Protein AF-A0A950ZA84-F1 (afdb_monomer_lite)

Structure (mmCIF, N/CA/C/O backbone):
data_AF-A0A950ZA84-F1
#
_entry.id   AF-A0A950ZA84-F1
#
loop_
_atom_site.group_PDB
_atom_site.id
_atom_site.type_symbol
_atom_site.label_atom_id
_atom_site.label_alt_id
_atom_site.label_comp_id
_atom_site.label_asym_id
_atom_site.label_entity_id
_atom_site.label_seq_id
_atom_site.pdbx_PDB_ins_code
_atom_site.Cartn_x
_atom_site.Cartn_y
_atom_site.Cartn_z
_atom_site.occupancy
_atom_site.B_iso_or_equiv
_atom_site.auth_seq_id
_atom_site.auth_comp_id
_atom_site.auth_asym_id
_atom_site.auth_atom_id
_atom_site.pdbx_PDB_model_num
ATOM 1 N N . MET A 1 1 ? 62.011 -54.245 -31.568 1.00 49.50 1 MET A N 1
ATOM 2 C CA . MET A 1 1 ? 61.972 -52.798 -31.256 1.00 49.50 1 MET A CA 1
ATOM 3 C C . MET A 1 1 ? 61.250 -52.032 -32.370 1.00 49.50 1 MET A C 1
ATOM 5 O O . MET A 1 1 ? 61.904 -51.370 -33.156 1.00 49.50 1 MET A O 1
ATOM 9 N N . ILE A 1 2 ? 59.920 -52.154 -32.490 1.00 49.53 2 ILE A N 1
ATOM 10 C CA . ILE A 1 2 ? 59.099 -51.341 -33.430 1.00 49.53 2 ILE A CA 1
ATOM 11 C C . ILE A 1 2 ? 57.797 -50.844 -32.754 1.00 49.53 2 ILE A C 1
ATOM 13 O O . ILE A 1 2 ? 57.098 -49.984 -33.270 1.00 49.53 2 ILE A O 1
ATOM 17 N N . LEU A 1 3 ? 57.484 -51.318 -31.542 1.00 46.28 3 LEU A N 1
ATOM 18 C CA . LEU A 1 3 ? 56.216 -51.030 -30.858 1.00 46.28 3 LEU A CA 1
ATOM 19 C C . LEU A 1 3 ? 56.178 -49.688 -30.108 1.00 46.28 3 LEU A C 1
ATOM 21 O O . LEU A 1 3 ? 55.111 -49.267 -29.680 1.00 46.28 3 LEU A O 1
ATOM 25 N N . THR A 1 4 ? 57.306 -48.991 -29.957 1.00 49.62 4 THR A N 1
ATOM 26 C CA . THR A 1 4 ? 57.378 -47.741 -29.180 1.00 49.62 4 THR A CA 1
ATOM 27 C C . THR A 1 4 ? 57.079 -46.479 -29.992 1.00 49.62 4 THR A C 1
ATOM 29 O O . THR A 1 4 ? 56.722 -45.463 -29.406 1.00 49.62 4 THR A O 1
ATOM 32 N N . ALA A 1 5 ? 57.162 -46.523 -31.326 1.00 50.44 5 ALA A N 1
ATOM 33 C CA . ALA A 1 5 ? 56.930 -45.345 -32.169 1.00 50.44 5 ALA A CA 1
ATOM 34 C C . ALA A 1 5 ? 55.436 -45.026 -32.378 1.00 50.44 5 ALA A C 1
ATOM 36 O O . ALA A 1 5 ? 55.078 -43.866 -32.556 1.00 50.44 5 ALA A O 1
ATOM 37 N N . ALA A 1 6 ? 54.558 -46.033 -32.309 1.00 51.53 6 ALA A N 1
ATOM 38 C CA . ALA A 1 6 ? 53.118 -45.853 -32.520 1.00 51.53 6 ALA A CA 1
ATOM 39 C C . ALA A 1 6 ? 52.395 -45.209 -31.320 1.00 51.53 6 ALA A C 1
ATOM 41 O O . ALA A 1 6 ? 51.322 -44.638 -31.481 1.00 51.53 6 ALA A O 1
ATOM 42 N N . ALA A 1 7 ? 52.978 -45.282 -30.119 1.00 52.31 7 ALA A N 1
ATOM 43 C CA . ALA A 1 7 ? 52.378 -44.704 -28.917 1.00 52.31 7 ALA A CA 1
ATOM 44 C C . ALA A 1 7 ? 52.627 -43.188 -28.795 1.00 52.31 7 ALA A C 1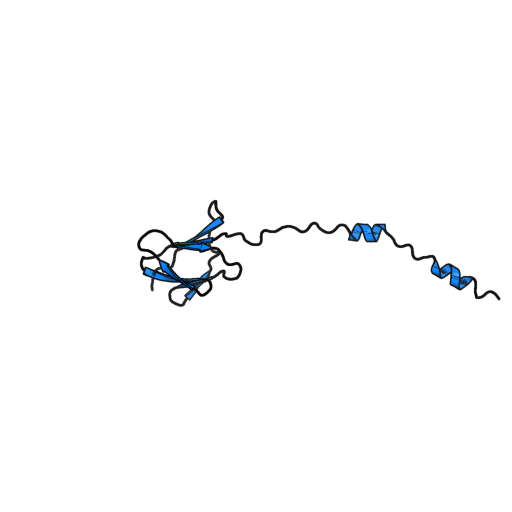
ATOM 46 O O . ALA A 1 7 ? 51.801 -42.482 -28.224 1.00 52.31 7 ALA A O 1
ATOM 47 N N . LEU A 1 8 ? 53.730 -42.670 -29.355 1.00 49.00 8 LEU A N 1
ATOM 48 C CA . LEU A 1 8 ? 54.042 -41.236 -29.298 1.00 49.00 8 LEU A CA 1
ATOM 49 C C . LEU A 1 8 ? 53.234 -40.393 -30.294 1.00 49.00 8 LEU A C 1
ATOM 51 O O . LEU A 1 8 ? 52.981 -39.222 -30.025 1.00 49.00 8 LEU A O 1
ATOM 55 N N . THR A 1 9 ? 52.786 -40.961 -31.414 1.00 50.94 9 THR A N 1
ATOM 56 C CA . THR A 1 9 ? 51.982 -40.227 -32.406 1.00 50.94 9 THR A CA 1
ATOM 57 C C . THR A 1 9 ? 50.522 -40.047 -31.992 1.00 50.94 9 THR A C 1
ATOM 59 O O . THR A 1 9 ? 49.867 -39.128 -32.479 1.00 50.94 9 THR A O 1
ATOM 62 N N . LEU A 1 10 ? 50.015 -40.857 -31.055 1.00 49.44 10 LEU A N 1
ATOM 63 C CA . LEU A 1 10 ? 48.654 -40.711 -30.525 1.00 49.44 10 LEU A CA 1
ATOM 64 C C . LEU A 1 10 ? 48.528 -39.562 -29.505 1.00 49.44 10 LEU A C 1
ATOM 66 O O . LEU A 1 10 ? 47.423 -39.108 -29.227 1.00 49.44 10 LEU A O 1
ATOM 70 N N . ALA A 1 11 ? 49.643 -39.072 -28.955 1.00 49.28 11 ALA A N 1
ATOM 71 C CA . ALA A 1 11 ? 49.641 -38.057 -27.900 1.00 49.28 11 ALA A CA 1
ATOM 72 C C . ALA A 1 11 ? 49.513 -36.605 -28.407 1.00 49.28 11 ALA A C 1
ATOM 74 O O . ALA A 1 11 ? 49.333 -35.700 -27.597 1.00 49.28 11 ALA A O 1
ATOM 75 N N . ILE A 1 12 ? 49.603 -36.359 -29.721 1.00 52.06 12 ILE A N 1
ATOM 76 C CA . ILE A 1 12 ? 49.719 -34.995 -30.283 1.00 52.06 12 ILE A CA 1
ATOM 77 C C . ILE A 1 12 ? 48.399 -34.493 -30.913 1.00 52.06 12 ILE A C 1
ATOM 79 O O . ILE A 1 12 ? 48.290 -33.333 -31.281 1.00 52.06 12 ILE A O 1
ATOM 83 N N . GLN A 1 13 ? 47.348 -35.316 -30.977 1.00 52.06 13 GLN A N 1
ATOM 84 C CA . GLN A 1 13 ? 46.088 -34.976 -31.667 1.00 52.06 13 GLN A CA 1
ATOM 85 C C . GLN A 1 13 ? 45.039 -34.275 -30.780 1.00 52.06 13 GLN A C 1
ATOM 87 O O . GLN A 1 13 ? 43.854 -34.267 -31.105 1.00 52.06 13 GLN A O 1
ATOM 92 N N . PHE A 1 14 ? 45.435 -33.675 -29.655 1.00 55.53 14 PHE A N 1
ATOM 93 C CA . PHE A 1 14 ? 44.544 -32.762 -28.938 1.00 55.53 14 PHE A CA 1
ATOM 94 C C . PHE A 1 14 ? 44.602 -31.384 -29.605 1.00 55.53 14 PHE A C 1
ATOM 96 O O . PHE A 1 14 ? 45.204 -30.448 -29.079 1.00 55.53 14 PHE A O 1
ATOM 103 N N . GLU A 1 15 ? 43.970 -31.256 -30.773 1.00 56.66 15 GLU A N 1
ATOM 104 C CA . GLU A 1 15 ? 43.552 -29.949 -31.279 1.00 56.66 15 GLU A CA 1
ATOM 105 C C . GLU A 1 15 ? 42.481 -29.414 -30.324 1.00 56.66 15 GLU A C 1
ATOM 107 O O . GLU A 1 15 ? 41.287 -29.696 -30.430 1.00 56.66 15 GLU A O 1
ATOM 112 N N . LEU A 1 16 ? 42.931 -28.676 -29.311 1.00 58.19 16 LEU A N 1
ATOM 113 C CA . LEU A 1 16 ? 42.070 -27.792 -28.545 1.00 58.19 16 LEU A CA 1
ATOM 114 C C . LEU A 1 16 ? 41.529 -26.755 -29.528 1.00 58.19 16 LEU A C 1
ATOM 116 O O . LEU A 1 16 ? 42.213 -25.785 -29.853 1.00 58.19 16 LEU A O 1
ATOM 120 N N . ASP A 1 17 ? 40.307 -26.978 -30.011 1.00 60.75 17 ASP A N 1
ATOM 121 C CA . ASP A 1 17 ? 39.572 -25.990 -30.790 1.00 60.75 17 ASP A CA 1
ATOM 122 C C . ASP A 1 17 ? 39.248 -24.796 -29.878 1.00 60.75 17 ASP A C 1
ATOM 124 O O . ASP A 1 17 ? 38.200 -24.702 -29.230 1.00 60.75 17 ASP A O 1
ATOM 128 N N . LEU A 1 18 ? 40.209 -23.877 -29.802 1.00 59.34 18 LEU A N 1
ATOM 129 C CA . LEU A 1 18 ? 40.100 -22.612 -29.088 1.00 59.34 18 LEU A CA 1
ATOM 130 C C . LEU A 1 18 ? 38.918 -21.792 -29.622 1.00 59.34 18 LEU A C 1
ATOM 132 O O . LEU A 1 18 ? 38.331 -21.019 -28.871 1.00 59.34 18 LEU A O 1
ATOM 136 N N . THR A 1 19 ? 38.501 -22.011 -30.872 1.00 60.62 19 THR A N 1
ATOM 137 C CA . THR A 1 19 ? 37.325 -21.376 -31.479 1.00 60.62 19 THR A CA 1
ATOM 138 C C . THR A 1 19 ? 36.032 -21.861 -30.829 1.00 60.62 19 THR A C 1
ATOM 140 O O . THR A 1 19 ? 35.145 -21.054 -30.548 1.00 60.62 19 THR A O 1
ATOM 143 N N . ALA A 1 20 ? 35.925 -23.158 -30.527 1.00 62.62 20 ALA A N 1
ATOM 144 C CA . ALA A 1 20 ? 34.791 -23.722 -29.793 1.00 62.62 20 ALA A CA 1
ATOM 145 C C . ALA A 1 20 ? 34.749 -23.238 -28.331 1.00 62.62 20 ALA A C 1
ATOM 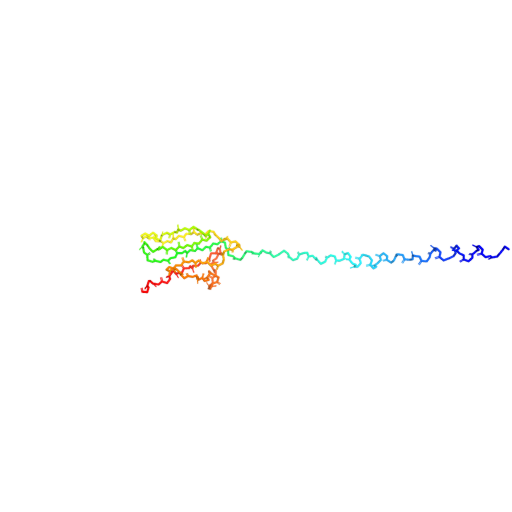147 O O . ALA A 1 20 ? 33.664 -22.999 -27.792 1.00 62.62 20 ALA A O 1
ATOM 148 N N . LEU A 1 21 ? 35.913 -23.039 -27.700 1.00 61.03 21 LEU A N 1
ATOM 149 C CA . LEU A 1 21 ? 35.999 -22.451 -26.357 1.00 61.03 21 LEU A CA 1
ATOM 150 C C . LEU A 1 21 ? 35.612 -20.964 -26.348 1.00 61.03 21 LEU A C 1
ATOM 152 O O . LEU A 1 21 ? 34.865 -20.536 -25.471 1.00 61.03 21 LEU A O 1
ATOM 156 N N . VAL A 1 22 ? 36.059 -20.193 -27.342 1.00 63.09 22 VAL A N 1
ATOM 157 C CA . VAL A 1 22 ? 35.726 -18.767 -27.483 1.00 63.09 22 VAL A CA 1
ATOM 158 C C . VAL A 1 22 ? 34.249 -18.572 -27.839 1.00 63.09 22 VAL A C 1
ATOM 160 O O . VAL A 1 22 ? 33.616 -17.690 -27.269 1.00 63.09 22 VAL A O 1
ATOM 163 N N . ARG A 1 23 ? 33.648 -19.434 -28.675 1.00 60.38 23 ARG A N 1
ATOM 164 C CA . ARG A 1 23 ? 32.194 -19.401 -28.948 1.00 60.38 23 ARG A CA 1
ATOM 165 C C . ARG A 1 23 ? 31.340 -19.745 -27.727 1.00 60.38 23 ARG A C 1
ATOM 167 O O . ARG A 1 23 ? 30.270 -19.174 -27.570 1.00 60.38 23 ARG A O 1
ATOM 174 N N . ARG A 1 24 ? 31.801 -20.622 -26.822 1.00 57.25 24 ARG A N 1
ATOM 175 C CA . ARG A 1 24 ? 31.147 -20.798 -25.504 1.00 57.25 24 ARG A CA 1
ATOM 176 C C . ARG A 1 24 ? 31.306 -19.578 -24.593 1.00 57.25 24 ARG A C 1
ATOM 178 O O . ARG A 1 24 ? 30.537 -19.434 -23.649 1.00 57.25 24 ARG A O 1
ATOM 185 N N . GLY A 1 25 ? 32.310 -18.747 -24.862 1.00 54.38 25 GLY A N 1
ATOM 186 C CA . GLY A 1 25 ? 32.601 -17.497 -24.171 1.00 54.38 25 GLY A CA 1
ATOM 187 C C . GLY A 1 25 ? 31.816 -16.290 -24.684 1.00 54.38 25 GLY A C 1
ATOM 188 O O . GLY A 1 25 ? 31.957 -15.219 -24.094 1.00 54.38 25 GLY A O 1
ATOM 189 N N . GLU A 1 26 ? 30.949 -16.437 -25.699 1.00 58.75 26 GLU A N 1
ATOM 190 C CA . GLU A 1 26 ? 29.814 -15.524 -25.893 1.00 58.75 26 GLU A CA 1
ATOM 191 C C . GLU A 1 26 ? 28.842 -15.728 -24.723 1.00 58.75 26 GLU A C 1
ATOM 193 O O . GLU A 1 26 ? 27.762 -16.309 -24.834 1.00 58.75 26 GLU A O 1
ATOM 198 N N . LEU A 1 27 ? 29.291 -15.291 -23.547 1.00 60.88 27 LEU A N 1
ATOM 199 C CA . LEU A 1 27 ? 28.496 -15.131 -22.353 1.00 60.88 27 LEU A CA 1
ATOM 200 C C . LEU A 1 27 ? 27.315 -14.270 -22.773 1.00 60.88 27 LEU A C 1
ATOM 202 O O . LEU A 1 27 ? 27.479 -13.080 -23.049 1.00 60.88 27 LEU A O 1
ATOM 206 N N . GLN A 1 28 ? 26.142 -14.898 -22.867 1.00 64.44 28 GLN A N 1
ATOM 207 C CA . GLN A 1 28 ? 24.877 -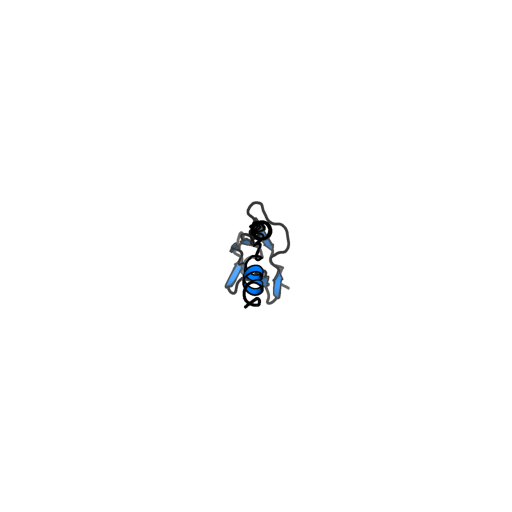14.192 -22.977 1.00 64.44 28 GLN A CA 1
ATOM 208 C C . GLN A 1 28 ? 24.927 -13.056 -21.965 1.00 64.44 28 GLN A C 1
ATOM 210 O O . GLN A 1 28 ? 25.057 -13.309 -20.764 1.00 64.44 28 GLN A O 1
ATOM 215 N N . GLN A 1 29 ? 24.936 -11.817 -22.460 1.00 64.44 29 GLN A N 1
ATOM 216 C CA . GLN A 1 29 ? 25.028 -10.666 -21.579 1.00 64.44 29 GLN A CA 1
ATOM 217 C C . GLN A 1 29 ? 23.891 -10.788 -20.563 1.00 64.44 29 GLN A C 1
ATOM 219 O O . GLN A 1 29 ? 22.745 -11.014 -20.970 1.00 64.44 29 GLN A O 1
ATOM 224 N N . PRO A 1 30 ? 24.181 -10.710 -19.253 1.00 66.19 30 PRO A N 1
ATOM 225 C CA . PRO A 1 30 ? 23.140 -10.837 -18.255 1.00 66.19 30 PRO A CA 1
ATOM 226 C C . PRO A 1 30 ? 22.112 -9.741 -18.514 1.00 66.19 30 PRO A C 1
ATOM 228 O O . PRO A 1 30 ? 22.425 -8.552 -18.470 1.00 66.19 30 PRO A O 1
ATOM 231 N N . VAL A 1 31 ? 20.878 -10.145 -18.816 1.00 72.75 31 VAL A N 1
ATOM 232 C CA . VAL A 1 31 ? 19.772 -9.199 -18.936 1.00 72.75 31 VAL A CA 1
ATOM 233 C C . VAL A 1 31 ? 19.506 -8.674 -17.534 1.00 72.75 31 VAL A C 1
ATOM 235 O O . VAL A 1 31 ? 18.897 -9.357 -16.709 1.00 72.75 31 VAL A O 1
ATOM 238 N N . VAL A 1 32 ? 19.993 -7.468 -17.251 1.00 63.53 32 VAL A N 1
ATOM 239 C CA . VAL A 1 32 ? 19.709 -6.772 -15.998 1.00 63.53 32 VAL A CA 1
ATOM 240 C C . VAL A 1 32 ? 18.216 -6.462 -15.985 1.00 63.53 32 VAL A C 1
ATOM 242 O O . VAL A 1 32 ? 17.747 -5.546 -16.656 1.00 63.53 32 VAL A O 1
ATOM 245 N N . ARG A 1 33 ? 17.445 -7.263 -15.248 1.00 64.81 33 ARG A N 1
ATOM 246 C CA . ARG A 1 33 ? 16.045 -6.960 -14.949 1.00 64.81 33 ARG A CA 1
ATOM 247 C C . ARG A 1 33 ? 15.983 -6.341 -13.561 1.00 64.81 33 ARG A C 1
ATOM 249 O O . ARG A 1 33 ? 16.364 -6.985 -12.584 1.00 64.81 33 ARG A O 1
ATOM 256 N N . CYS A 1 34 ? 15.466 -5.117 -13.459 1.00 62.62 34 CYS A N 1
ATOM 257 C CA . CYS A 1 34 ? 14.985 -4.612 -12.177 1.00 62.62 34 CYS A CA 1
ATOM 258 C C . CYS A 1 34 ? 13.821 -5.507 -11.743 1.00 62.62 34 CYS A C 1
ATOM 260 O O . CYS A 1 34 ? 12.727 -5.428 -12.290 1.00 62.62 34 CYS A O 1
ATOM 262 N N . GLY A 1 35 ? 14.072 -6.404 -10.788 1.00 65.56 35 GLY A N 1
ATOM 263 C CA . GLY A 1 35 ? 13.070 -7.332 -10.250 1.00 65.56 35 GLY A CA 1
ATOM 264 C C . GLY A 1 35 ? 12.058 -6.680 -9.304 1.00 65.56 35 GLY A C 1
ATOM 265 O O . GLY A 1 35 ? 11.437 -7.388 -8.522 1.00 65.56 35 GLY A O 1
ATOM 266 N N . ILE A 1 36 ? 11.960 -5.349 -9.322 1.00 66.06 36 ILE A N 1
ATOM 267 C CA . ILE A 1 36 ? 11.028 -4.550 -8.530 1.00 66.06 36 ILE A CA 1
ATOM 268 C C . ILE A 1 36 ? 10.408 -3.545 -9.495 1.00 66.06 36 ILE A C 1
ATOM 270 O O . ILE A 1 36 ? 11.090 -2.637 -9.968 1.00 66.06 36 ILE A O 1
ATOM 274 N N . SER A 1 37 ? 9.139 -3.750 -9.827 1.00 79.94 37 SER A N 1
ATOM 275 C CA . SER A 1 37 ? 8.354 -2.820 -10.643 1.00 79.94 37 SER A CA 1
ATOM 276 C C . SER A 1 37 ? 7.601 -1.797 -9.800 1.00 79.94 37 SER A C 1
ATOM 278 O O . SER A 1 37 ? 7.173 -0.782 -10.328 1.00 79.94 37 SER A O 1
ATOM 280 N N . THR A 1 38 ? 7.422 -2.066 -8.507 1.00 88.88 38 THR A N 1
ATOM 281 C CA . THR A 1 38 ? 6.634 -1.238 -7.592 1.00 88.88 38 THR A CA 1
ATOM 282 C C . THR A 1 38 ? 7.527 -0.758 -6.463 1.00 88.88 38 THR A C 1
ATOM 284 O O . THR A 1 38 ? 8.137 -1.570 -5.775 1.00 88.88 38 THR A O 1
ATOM 287 N N . VAL A 1 39 ? 7.630 0.558 -6.304 1.00 91.75 39 VAL A N 1
ATOM 288 C CA . VAL A 1 39 ? 8.431 1.204 -5.255 1.00 91.75 39 VAL A CA 1
ATOM 289 C C . VAL A 1 39 ? 7.685 1.176 -3.923 1.00 91.75 39 VAL A C 1
ATOM 291 O O . VAL A 1 39 ? 8.291 0.936 -2.880 1.00 91.75 39 VAL A O 1
ATOM 294 N N . GLY A 1 40 ? 6.366 1.357 -3.959 1.00 93.69 40 GLY A N 1
ATOM 295 C CA . GLY A 1 40 ? 5.533 1.356 -2.767 1.00 93.69 40 GLY A CA 1
ATOM 296 C C . GLY A 1 40 ? 4.043 1.399 -3.066 1.00 93.69 40 GLY A C 1
ATOM 297 O O . GLY A 1 40 ? 3.601 1.349 -4.217 1.00 93.69 40 GLY A O 1
ATOM 298 N N . TYR A 1 41 ? 3.277 1.496 -1.991 1.00 95.44 41 TYR A N 1
ATOM 299 C CA . TYR A 1 41 ? 1.828 1.463 -1.985 1.00 95.44 41 TYR A CA 1
ATOM 300 C C . TYR A 1 41 ? 1.279 2.671 -1.230 1.00 95.44 41 TYR A C 1
ATOM 302 O O . TYR A 1 41 ? 1.757 2.998 -0.144 1.00 95.44 41 TYR A O 1
ATOM 310 N N . HIS A 1 42 ? 0.241 3.293 -1.783 1.00 95.88 42 HIS A N 1
ATOM 311 C CA . HIS A 1 42 ? -0.576 4.295 -1.101 1.00 95.88 42 HIS A CA 1
ATOM 312 C C . HIS A 1 42 ? -1.892 3.657 -0.669 1.00 95.88 42 HIS A C 1
ATOM 314 O O . HIS A 1 42 ? -2.813 3.500 -1.478 1.00 95.88 42 HIS A O 1
ATOM 320 N N . PHE A 1 43 ? -1.973 3.281 0.605 1.00 96.25 43 PHE A N 1
ATOM 321 C CA . PHE A 1 43 ? -3.166 2.686 1.195 1.00 96.25 43 PHE A CA 1
ATOM 322 C C . PHE A 1 43 ? -4.166 3.766 1.594 1.00 96.25 43 PHE A C 1
ATOM 324 O O . PHE A 1 43 ? -3.877 4.625 2.427 1.00 96.25 43 PHE A O 1
ATOM 331 N N . ASN A 1 44 ? -5.352 3.688 1.003 1.00 95.19 44 ASN A N 1
ATOM 332 C CA . ASN A 1 44 ? -6.483 4.569 1.255 1.00 95.19 44 ASN A CA 1
ATOM 333 C C . ASN A 1 44 ? -7.648 3.748 1.808 1.00 95.19 44 ASN A C 1
ATOM 335 O O . ASN A 1 44 ? -7.873 2.622 1.367 1.00 95.19 44 ASN A O 1
ATOM 339 N N . GLY A 1 45 ? -8.426 4.320 2.718 1.00 94.25 45 GLY A N 1
ATOM 340 C CA . GLY A 1 45 ? -9.572 3.645 3.317 1.00 94.25 45 GLY A CA 1
ATOM 341 C C . GLY A 1 45 ? -10.398 4.590 4.176 1.00 94.25 45 GLY A C 1
ATOM 342 O O . GLY A 1 45 ? -10.246 5.810 4.104 1.00 94.25 45 GLY A O 1
ATOM 343 N N . ARG A 1 46 ? -11.280 4.023 4.996 1.00 95.19 46 ARG A N 1
ATOM 344 C CA . ARG A 1 46 ? -12.038 4.792 5.988 1.00 95.19 46 ARG A CA 1
ATOM 345 C C . ARG A 1 46 ? -11.106 5.211 7.141 1.00 95.19 46 ARG A C 1
ATOM 347 O O . ARG A 1 46 ? -10.297 4.385 7.558 1.00 95.19 46 ARG A O 1
ATOM 354 N N . PRO A 1 47 ? -11.239 6.421 7.713 1.00 96.38 47 PRO A N 1
ATOM 355 C CA . PRO A 1 47 ? -10.524 6.791 8.935 1.00 96.38 47 PRO A CA 1
ATOM 356 C C . PRO A 1 47 ? -10.690 5.754 10.050 1.00 96.38 47 PRO A C 1
ATOM 358 O O . PRO A 1 47 ? -11.808 5.291 10.311 1.00 96.38 47 PRO A O 1
ATOM 361 N N . GLY A 1 48 ? -9.581 5.377 10.685 1.00 95.62 48 GLY A N 1
ATOM 362 C CA . GLY A 1 48 ? -9.542 4.348 11.727 1.00 95.62 48 GLY A CA 1
ATOM 363 C C . GLY A 1 48 ? -9.612 2.906 11.209 1.00 95.62 48 GLY A C 1
ATOM 364 O O . GLY A 1 48 ? -9.573 1.969 12.005 1.00 95.62 48 GLY A O 1
ATOM 365 N N . GLN A 1 49 ? -9.722 2.688 9.893 1.00 96.56 49 GLN A N 1
ATOM 366 C CA . GLN A 1 49 ? -9.697 1.342 9.323 1.00 96.56 49 GLN A CA 1
ATOM 367 C C . GLN A 1 49 ? -8.299 0.738 9.460 1.00 96.56 49 GLN A C 1
ATOM 369 O O . GLN A 1 49 ? -7.299 1.384 9.140 1.00 96.56 49 GLN A O 1
ATOM 374 N N . GLN A 1 50 ? -8.231 -0.515 9.909 1.00 97.19 50 GLN A N 1
ATOM 375 C CA . GLN A 1 50 ? -6.969 -1.203 10.158 1.00 97.19 50 GLN A CA 1
ATOM 376 C C . GLN A 1 50 ? -6.663 -2.241 9.082 1.00 97.19 50 GLN A C 1
ATOM 378 O O . GLN A 1 50 ? -7.547 -2.949 8.604 1.00 97.19 50 GLN A O 1
ATOM 383 N N . PHE A 1 51 ? -5.385 -2.377 8.748 1.00 97.44 51 PHE A N 1
ATOM 384 C CA . PHE A 1 51 ? -4.884 -3.440 7.881 1.00 97.44 51 PHE A CA 1
ATOM 385 C C . PHE A 1 51 ? -3.506 -3.908 8.354 1.00 97.44 51 PHE A C 1
ATOM 387 O O . PHE A 1 51 ? -2.848 -3.256 9.165 1.00 97.44 51 PHE A O 1
ATOM 394 N N . VAL A 1 52 ? -3.075 -5.069 7.870 1.00 97.75 52 VAL A N 1
ATOM 395 C CA . VAL A 1 52 ? -1.760 -5.645 8.145 1.00 97.75 52 VAL A CA 1
ATOM 396 C C . VAL A 1 52 ? -1.004 -5.810 6.839 1.00 97.75 52 VAL A C 1
ATOM 398 O O . VAL A 1 52 ? -1.529 -6.360 5.872 1.00 97.75 52 VAL A O 1
ATOM 401 N N . TYR A 1 53 ? 0.245 -5.368 6.821 1.00 97.25 53 TYR A N 1
ATOM 402 C CA . TYR A 1 53 ? 1.151 -5.520 5.691 1.00 97.25 53 TYR A CA 1
ATOM 403 C C . TYR A 1 53 ? 2.551 -5.852 6.207 1.00 97.25 53 TYR A C 1
ATOM 405 O O . TYR A 1 53 ? 3.001 -5.274 7.191 1.00 97.25 53 TYR A O 1
ATOM 413 N N . ALA A 1 54 ? 3.214 -6.831 5.583 1.00 95.31 54 ALA A N 1
ATOM 414 C CA . ALA A 1 54 ? 4.532 -7.324 6.001 1.00 95.31 54 ALA A CA 1
ATOM 415 C C . ALA A 1 54 ? 4.636 -7.691 7.504 1.00 95.31 54 ALA A C 1
ATOM 417 O O . ALA A 1 54 ? 5.694 -7.582 8.116 1.00 95.31 54 ALA A O 1
ATOM 418 N N . GLY A 1 55 ? 3.527 -8.143 8.106 1.00 95.25 55 GLY A N 1
ATOM 419 C CA . GLY A 1 55 ? 3.450 -8.519 9.524 1.00 95.25 55 GLY A CA 1
ATOM 420 C C . GLY A 1 55 ? 3.209 -7.359 10.497 1.00 95.25 55 GLY A C 1
ATOM 421 O O . GLY A 1 55 ? 2.999 -7.607 11.684 1.00 95.25 55 GLY A O 1
ATOM 422 N N . GLU A 1 56 ? 3.176 -6.117 10.016 1.00 97.38 56 GLU A N 1
ATOM 423 C CA . GLU A 1 56 ? 2.906 -4.925 10.820 1.00 97.38 56 GLU A CA 1
ATOM 424 C C . GLU A 1 56 ? 1.466 -4.443 10.636 1.00 97.38 56 GLU A C 1
ATOM 426 O O . GLU A 1 56 ? 0.888 -4.575 9.556 1.00 97.38 56 GLU A O 1
ATOM 431 N N . ARG A 1 57 ? 0.871 -3.900 11.705 1.00 97.88 57 ARG A N 1
ATOM 432 C CA . ARG A 1 57 ? -0.493 -3.358 11.696 1.00 97.88 57 ARG A CA 1
ATOM 433 C C . ARG A 1 57 ? -0.457 -1.844 11.524 1.00 97.88 57 ARG A C 1
ATOM 435 O O . ARG A 1 57 ? 0.246 -1.159 12.260 1.00 97.88 57 ARG A O 1
ATOM 442 N N . PHE A 1 58 ? -1.297 -1.351 10.625 1.00 98.00 58 PHE A N 1
ATOM 443 C CA . PHE A 1 58 ? -1.457 0.060 10.304 1.00 98.00 58 PHE A CA 1
ATOM 444 C C . PHE A 1 58 ? -2.921 0.479 10.447 1.00 98.00 58 PHE A C 1
ATOM 446 O O . PHE A 1 58 ? -3.824 -0.352 10.326 1.00 98.00 58 PHE A O 1
ATOM 453 N N . GLU A 1 59 ? -3.146 1.768 10.689 1.00 97.69 59 GLU A N 1
ATOM 454 C CA . GLU A 1 59 ? -4.470 2.379 10.812 1.00 97.69 59 GLU A CA 1
ATOM 455 C C . GLU A 1 59 ? -4.549 3.622 9.925 1.00 97.69 59 GLU A C 1
ATOM 457 O O . GLU A 1 59 ? -3.665 4.479 9.982 1.00 97.69 59 GLU A O 1
ATOM 462 N N . ILE A 1 60 ? -5.583 3.700 9.085 1.00 97.25 60 ILE A N 1
ATOM 463 C CA . ILE A 1 60 ? -5.775 4.805 8.143 1.00 97.25 60 ILE A CA 1
ATOM 464 C C . ILE A 1 60 ? -6.026 6.114 8.914 1.00 97.25 60 ILE A C 1
ATOM 466 O O . ILE A 1 60 ? -6.926 6.148 9.760 1.00 97.25 60 ILE A O 1
ATOM 470 N N . PRO A 1 61 ? -5.268 7.191 8.622 1.00 96.81 61 PRO A N 1
ATOM 471 C CA . PRO A 1 61 ? -5.430 8.483 9.286 1.00 96.81 61 PRO A CA 1
ATOM 472 C C . PRO A 1 61 ? -6.781 9.141 8.967 1.00 96.81 61 PRO A C 1
ATOM 474 O O . PRO A 1 61 ? -7.489 8.736 8.048 1.00 96.81 61 PRO A O 1
ATOM 477 N N . GLU A 1 62 ? -7.128 10.197 9.712 1.00 96.44 62 GLU A N 1
ATOM 478 C CA . GLU A 1 62 ? -8.334 10.997 9.441 1.00 96.44 62 GLU A CA 1
ATOM 479 C C . GLU A 1 62 ? -8.340 11.601 8.031 1.00 96.44 62 GLU A C 1
ATOM 481 O O . GLU A 1 62 ? -9.391 11.675 7.396 1.00 96.44 62 GLU A O 1
ATOM 486 N N . GLU A 1 63 ? -7.166 11.984 7.526 1.00 93.94 63 GLU A N 1
ATOM 487 C CA . GLU A 1 63 ? -6.988 12.561 6.197 1.00 93.94 63 GLU A CA 1
ATOM 488 C C . GLU A 1 63 ? -5.799 11.923 5.468 1.00 93.94 63 GLU A C 1
ATOM 490 O O . GLU A 1 63 ? -4.754 11.646 6.060 1.00 93.94 63 GLU A O 1
ATOM 495 N N . GLY A 1 64 ? -5.941 11.746 4.152 1.00 92.69 64 GLY A N 1
ATOM 496 C CA . GLY A 1 64 ? -4.873 11.268 3.277 1.00 92.69 64 GLY A CA 1
ATOM 497 C C . GLY A 1 64 ? -4.759 9.745 3.209 1.00 92.69 64 GLY A C 1
ATOM 498 O O . GLY A 1 64 ? -5.759 9.033 3.137 1.00 92.69 64 GLY A O 1
ATOM 499 N N . TRP A 1 65 ? -3.520 9.259 3.159 1.00 95.50 65 TRP A N 1
ATOM 500 C CA . TRP A 1 65 ? -3.178 7.852 2.961 1.00 95.50 65 TRP A CA 1
ATOM 501 C C . TRP A 1 65 ? -1.933 7.473 3.753 1.00 95.50 65 TRP A C 1
ATOM 503 O O . TRP A 1 65 ? -1.168 8.331 4.195 1.00 95.50 65 TRP A O 1
ATOM 513 N N . ILE A 1 66 ? -1.702 6.169 3.876 1.00 97.12 66 ILE A N 1
ATOM 514 C CA . ILE A 1 66 ? -0.429 5.640 4.367 1.00 97.12 66 ILE A CA 1
ATOM 515 C C . ILE A 1 66 ? 0.420 5.242 3.166 1.00 97.12 66 ILE A C 1
ATOM 517 O O . ILE A 1 66 ? -0.018 4.467 2.314 1.00 97.12 66 ILE A O 1
ATOM 521 N N . GLU A 1 67 ? 1.637 5.771 3.095 1.00 96.62 67 GLU A N 1
ATOM 522 C CA . GLU A 1 67 ? 2.649 5.332 2.139 1.00 96.62 67 GLU A CA 1
ATOM 523 C C . GLU A 1 67 ? 3.534 4.257 2.770 1.00 96.62 67 GLU A C 1
ATOM 525 O O . GLU A 1 67 ? 4.136 4.478 3.819 1.00 96.62 67 GLU A O 1
ATOM 530 N N . LEU A 1 68 ? 3.618 3.095 2.123 1.00 95.69 68 LEU A N 1
ATOM 531 C CA . LEU A 1 68 ? 4.455 1.981 2.560 1.00 95.69 68 LEU A CA 1
ATOM 532 C C . LEU A 1 68 ? 5.343 1.520 1.411 1.00 95.69 68 LEU A C 1
ATOM 534 O O . LEU A 1 68 ? 4.873 1.316 0.292 1.00 95.69 68 LEU A O 1
ATOM 538 N N . LEU A 1 69 ? 6.632 1.329 1.686 1.00 93.94 69 LEU A N 1
ATOM 539 C CA . LEU A 1 69 ? 7.567 0.807 0.693 1.00 93.94 69 LEU A CA 1
ATOM 540 C C . LEU A 1 69 ? 7.249 -0.656 0.365 1.00 93.94 69 LEU A C 1
ATOM 542 O O . LEU A 1 69 ? 6.845 -1.447 1.226 1.00 93.94 69 LEU A O 1
ATOM 546 N N . ALA A 1 70 ? 7.437 -1.020 -0.900 1.00 92.00 70 ALA A N 1
ATOM 547 C CA . ALA A 1 70 ? 7.181 -2.372 -1.360 1.00 92.00 70 ALA A CA 1
ATOM 548 C C . ALA A 1 70 ? 8.234 -3.337 -0.798 1.00 92.00 70 ALA A C 1
ATOM 550 O O . ALA A 1 70 ? 9.440 -3.162 -0.994 1.00 92.00 70 ALA A O 1
ATOM 551 N N . ASP A 1 71 ? 7.772 -4.390 -0.133 1.00 89.88 71 ASP A N 1
ATOM 552 C CA . ASP A 1 71 ? 8.596 -5.512 0.279 1.00 89.88 71 ASP A CA 1
ATOM 553 C C . ASP A 1 71 ? 8.506 -6.591 -0.797 1.00 89.88 71 ASP A C 1
ATOM 555 O O . ASP A 1 71 ? 7.438 -7.097 -1.133 1.00 89.88 71 ASP A O 1
ATOM 559 N N . ARG A 1 72 ? 9.669 -6.991 -1.308 1.00 84.50 72 ARG A N 1
ATOM 560 C CA . ARG A 1 72 ? 9.816 -8.028 -2.335 1.00 84.50 72 ARG A CA 1
ATOM 561 C C . ARG A 1 72 ? 9.246 -9.393 -1.947 1.00 84.50 72 ARG A C 1
ATOM 563 O O . ARG A 1 72 ? 9.177 -10.266 -2.806 1.00 84.50 72 ARG A O 1
ATOM 570 N N . ARG A 1 73 ? 8.981 -9.636 -0.663 1.00 89.12 73 ARG A N 1
ATOM 571 C CA . ARG A 1 73 ? 8.442 -10.904 -0.154 1.00 89.12 73 ARG A CA 1
ATOM 572 C C . ARG A 1 73 ? 6.942 -10.841 0.119 1.00 89.12 73 ARG A C 1
ATOM 574 O O . ARG A 1 73 ? 6.332 -11.897 0.253 1.00 89.12 73 ARG A O 1
ATOM 581 N N . HIS A 1 74 ? 6.358 -9.645 0.182 1.00 91.19 74 HIS A N 1
ATOM 582 C CA . HIS A 1 74 ? 4.970 -9.444 0.584 1.00 91.19 74 HIS A CA 1
ATOM 583 C C . HIS A 1 74 ? 4.190 -8.757 -0.537 1.00 91.19 74 HIS A C 1
ATOM 585 O O . HIS A 1 74 ? 4.205 -7.541 -0.693 1.00 91.19 74 HIS A O 1
ATOM 591 N N . HIS A 1 75 ? 3.479 -9.579 -1.305 1.00 90.88 75 HIS A N 1
ATOM 592 C CA . HIS A 1 75 ? 2.597 -9.147 -2.396 1.00 90.88 75 HIS A CA 1
ATOM 593 C C . HIS A 1 75 ? 1.125 -9.088 -1.968 1.00 90.88 75 HIS A C 1
ATOM 595 O O . HIS A 1 75 ? 0.229 -8.905 -2.793 1.00 90.88 75 HIS A O 1
ATOM 601 N N . THR A 1 76 ? 0.865 -9.259 -0.673 1.00 95.00 76 THR A N 1
ATOM 602 C CA . THR A 1 76 ? -0.472 -9.286 -0.092 1.00 95.00 76 THR A CA 1
ATOM 603 C C . THR A 1 76 ? -0.554 -8.428 1.163 1.00 95.00 76 THR A C 1
ATOM 605 O O . THR A 1 76 ? 0.452 -8.098 1.794 1.00 95.00 76 THR A O 1
ATOM 608 N N . TYR A 1 77 ? -1.779 -8.052 1.509 1.00 96.38 77 TYR A N 1
ATOM 609 C CA . TYR A 1 77 ? -2.131 -7.392 2.760 1.00 96.38 77 TYR A CA 1
ATOM 610 C C . TYR A 1 77 ? -3.357 -8.072 3.365 1.00 96.38 77 TYR A C 1
ATOM 612 O O . TYR A 1 77 ? -4.109 -8.746 2.661 1.00 96.38 77 TYR A O 1
ATOM 620 N N . VAL A 1 78 ? -3.566 -7.898 4.667 1.00 97.00 78 VAL A N 1
ATOM 621 C CA . VAL A 1 78 ? -4.721 -8.449 5.380 1.00 97.00 78 VAL A CA 1
ATOM 622 C C . VAL A 1 78 ? -5.595 -7.319 5.901 1.00 97.00 78 VAL A C 1
ATOM 624 O O . VAL A 1 78 ? -5.114 -6.425 6.588 1.00 97.00 78 VAL A O 1
ATOM 627 N N . VAL A 1 79 ? -6.888 -7.383 5.618 1.00 96.25 79 VAL A N 1
ATOM 628 C CA . VAL A 1 79 ? -7.915 -6.468 6.135 1.00 96.25 79 VAL A CA 1
ATOM 629 C C . VAL A 1 79 ? -9.129 -7.305 6.515 1.00 96.25 79 VAL A C 1
ATOM 631 O O . VAL A 1 79 ? -9.463 -8.254 5.806 1.00 96.25 79 VAL A O 1
ATOM 634 N N . ASP A 1 80 ? -9.727 -7.043 7.676 1.00 93.31 80 ASP A N 1
ATOM 635 C CA . ASP A 1 80 ? -10.877 -7.806 8.191 1.00 93.31 80 ASP A CA 1
ATOM 636 C C . ASP A 1 80 ? -10.654 -9.335 8.200 1.00 93.31 80 ASP A C 1
ATOM 638 O O . ASP A 1 80 ? -11.539 -10.134 7.896 1.00 93.31 80 ASP A O 1
ATOM 642 N N . GLY A 1 81 ? -9.420 -9.760 8.500 1.00 92.75 81 GLY A N 1
ATOM 643 C CA . GLY A 1 81 ? -9.015 -11.172 8.512 1.00 92.75 81 GLY A CA 1
ATOM 644 C C . GLY A 1 81 ? -8.886 -11.827 7.130 1.00 92.75 81 GLY A C 1
ATOM 645 O O . GLY A 1 81 ? -8.650 -13.033 7.052 1.00 92.75 81 GLY A O 1
ATOM 646 N N . ARG A 1 82 ? -9.020 -11.063 6.040 1.00 94.12 82 ARG A N 1
ATOM 647 C CA . ARG A 1 82 ? -8.928 -11.542 4.656 1.00 94.12 82 ARG A CA 1
ATOM 648 C C . ARG A 1 82 ? -7.634 -11.080 4.010 1.00 94.12 82 ARG A C 1
ATOM 650 O O . ARG A 1 82 ? -7.328 -9.893 4.017 1.00 94.12 82 ARG A O 1
ATOM 657 N N . GLU A 1 83 ? -6.912 -12.016 3.405 1.00 96.00 83 GLU A N 1
ATOM 658 C CA . GLU A 1 83 ? -5.723 -11.711 2.613 1.00 96.00 83 GLU A CA 1
ATOM 659 C C . GLU A 1 83 ? -6.110 -11.287 1.186 1.00 96.00 83 GLU A C 1
ATOM 661 O O . GLU A 1 83 ? -6.896 -11.961 0.514 1.00 96.00 83 GLU A O 1
ATOM 666 N N . LEU A 1 84 ? -5.566 -10.159 0.729 1.00 94.75 84 LEU A N 1
ATOM 667 C CA . LEU A 1 84 ? -5.844 -9.530 -0.561 1.00 94.75 84 LEU A CA 1
ATOM 668 C C . LEU A 1 84 ? -4.540 -9.202 -1.297 1.00 94.75 84 LEU A C 1
ATOM 670 O O . LEU A 1 84 ? -3.520 -8.903 -0.682 1.00 94.75 84 LEU A O 1
ATOM 674 N N . GLN A 1 85 ? -4.581 -9.257 -2.629 1.00 93.25 85 GLN A N 1
ATOM 675 C CA . GLN A 1 85 ? -3.422 -9.005 -3.492 1.00 93.25 85 GLN A CA 1
ATOM 676 C C . GLN A 1 85 ? -3.144 -7.507 -3.639 1.00 93.25 85 GLN A C 1
ATOM 678 O O . GLN A 1 85 ? -4.068 -6.720 -3.851 1.00 93.25 85 GLN A O 1
ATOM 683 N N . LEU A 1 86 ? -1.866 -7.129 -3.582 1.00 90.75 86 LEU A N 1
ATOM 684 C CA . LEU A 1 86 ? -1.414 -5.753 -3.782 1.00 90.75 86 LEU A CA 1
ATOM 685 C C . LEU A 1 86 ? -1.204 -5.419 -5.253 1.00 90.75 86 LEU A C 1
ATOM 687 O O . LEU A 1 86 ? -1.466 -4.297 -5.655 1.00 90.75 86 LEU A O 1
ATOM 691 N N . ASP A 1 87 ? -0.795 -6.380 -6.080 1.00 76.94 87 ASP A N 1
ATOM 692 C CA . ASP A 1 87 ? -0.328 -6.123 -7.449 1.00 76.94 87 ASP A CA 1
ATOM 693 C C . ASP A 1 87 ? -1.437 -5.901 -8.497 1.00 76.94 87 ASP A C 1
ATOM 695 O O . ASP A 1 87 ? -1.193 -5.944 -9.706 1.00 76.94 87 ASP A O 1
ATOM 699 N N . ALA A 1 88 ? -2.663 -5.613 -8.058 1.00 73.00 88 ALA A N 1
ATOM 700 C CA . ALA A 1 88 ? -3.769 -5.270 -8.942 1.00 73.00 88 ALA A CA 1
ATOM 701 C C . ALA A 1 88 ? -3.735 -3.774 -9.318 1.00 73.00 88 ALA A C 1
ATOM 703 O O . ALA A 1 88 ? -3.575 -2.905 -8.465 1.00 73.00 88 ALA A O 1
ATOM 704 N N . GLY A 1 89 ? -3.871 -3.446 -10.607 1.00 75.19 89 GLY A N 1
ATOM 705 C CA . GLY A 1 89 ? -4.022 -2.061 -11.090 1.00 75.19 89 GLY A CA 1
ATOM 706 C C . GLY A 1 89 ? -2.816 -1.475 -11.835 1.00 75.19 89 GLY A C 1
ATOM 707 O O . GLY A 1 89 ? -1.879 -2.189 -12.199 1.00 75.19 89 GLY A O 1
ATOM 708 N N . ALA A 1 90 ? -2.854 -0.167 -12.085 1.00 86.44 90 ALA A N 1
ATOM 709 C CA . ALA A 1 90 ? -1.779 0.573 -12.744 1.00 86.44 90 ALA A CA 1
ATOM 710 C C . ALA A 1 90 ? -0.826 1.211 -11.721 1.00 86.44 90 ALA A C 1
ATOM 712 O O . ALA A 1 90 ? -1.220 1.499 -10.592 1.00 86.44 90 ALA A O 1
ATOM 713 N N . LEU A 1 91 ? 0.419 1.428 -12.142 1.00 91.31 91 LEU A N 1
ATOM 714 C CA . LEU A 1 91 ? 1.403 2.210 -11.398 1.00 91.31 91 LEU A CA 1
ATOM 715 C C . LEU A 1 91 ? 1.297 3.685 -11.787 1.00 91.31 91 LEU A C 1
ATOM 717 O O . LEU A 1 91 ? 0.964 4.000 -12.932 1.00 91.31 91 LEU A O 1
ATOM 721 N N . ASP A 1 92 ? 1.603 4.573 -10.848 1.00 90.75 92 ASP A N 1
ATOM 722 C CA . ASP A 1 92 ? 1.747 5.998 -11.123 1.00 90.75 92 ASP A CA 1
ATOM 723 C C . ASP A 1 92 ? 3.109 6.329 -11.777 1.00 90.75 92 ASP A C 1
ATOM 725 O O . ASP A 1 92 ? 3.932 5.452 -12.063 1.00 90.75 92 ASP A O 1
ATOM 729 N N . ALA A 1 93 ? 3.364 7.621 -12.012 1.00 90.94 93 ALA A N 1
ATOM 730 C CA . ALA A 1 93 ? 4.609 8.096 -12.620 1.00 90.94 93 ALA A CA 1
ATOM 731 C C . ALA A 1 93 ? 5.870 7.819 -11.771 1.00 90.94 93 ALA A C 1
ATOM 733 O O . ALA A 1 93 ? 6.981 7.857 -12.300 1.00 90.94 93 ALA A O 1
ATOM 734 N N . PHE A 1 94 ? 5.705 7.524 -10.480 1.00 89.38 94 PHE A N 1
ATOM 735 C CA . PHE A 1 94 ? 6.771 7.228 -9.523 1.00 89.38 94 PHE A CA 1
ATOM 736 C C . PHE A 1 94 ? 6.821 5.745 -9.136 1.00 89.38 94 PHE A C 1
ATOM 738 O O . PHE A 1 94 ? 7.569 5.363 -8.238 1.00 89.38 94 PHE A O 1
ATOM 745 N N . SER A 1 95 ? 6.090 4.888 -9.858 1.00 90.81 95 SER A N 1
ATOM 746 C CA . SER A 1 95 ? 5.996 3.448 -9.592 1.00 90.81 95 SER A CA 1
ATOM 747 C C . SER A 1 95 ? 5.371 3.100 -8.235 1.00 90.81 95 SER A C 1
ATOM 749 O O . SER A 1 95 ? 5.638 2.026 -7.688 1.00 90.81 95 SER A O 1
ATOM 751 N N . PHE A 1 96 ? 4.519 3.976 -7.705 1.00 93.56 96 PHE A N 1
ATOM 752 C CA . PHE A 1 96 ? 3.618 3.669 -6.601 1.00 93.56 96 PHE A CA 1
ATOM 753 C C . PHE A 1 96 ? 2.308 3.093 -7.119 1.00 93.56 96 PHE A C 1
ATOM 755 O O . PHE A 1 96 ? 1.877 3.342 -8.248 1.00 93.56 96 PHE A O 1
ATOM 762 N N . ARG A 1 97 ? 1.665 2.301 -6.267 1.00 93.50 97 ARG A N 1
ATOM 763 C CA . ARG A 1 97 ? 0.353 1.729 -6.539 1.00 93.50 97 ARG A CA 1
ATOM 764 C C . ARG A 1 97 ? -0.646 2.197 -5.493 1.00 93.50 97 ARG A C 1
ATOM 766 O O . ARG A 1 97 ? -0.399 2.089 -4.296 1.00 93.50 97 ARG A O 1
ATOM 773 N N . HIS A 1 98 ? -1.801 2.666 -5.946 1.00 93.94 98 HIS A N 1
ATOM 774 C CA . HIS A 1 98 ? -2.893 3.022 -5.050 1.00 93.94 98 HIS A CA 1
ATOM 775 C C . HIS A 1 98 ? -3.678 1.772 -4.660 1.00 93.94 98 HIS A C 1
ATOM 777 O O . HIS A 1 98 ? -4.164 1.041 -5.524 1.00 93.94 98 HIS A O 1
ATOM 783 N N . VAL A 1 99 ? -3.806 1.541 -3.357 1.00 94.56 99 VAL A N 1
ATOM 784 C CA . VAL A 1 99 ? -4.548 0.416 -2.788 1.00 94.56 99 VAL A CA 1
ATOM 785 C C . VAL A 1 99 ? -5.722 0.983 -2.005 1.00 94.56 99 VAL A C 1
ATOM 787 O O . VAL A 1 99 ? -5.540 1.631 -0.977 1.00 94.56 99 VAL A O 1
ATOM 790 N N . THR A 1 100 ? -6.935 0.764 -2.501 1.00 94.31 100 THR A N 1
ATOM 791 C CA . THR A 1 100 ? -8.159 1.123 -1.779 1.00 94.31 100 THR A CA 1
ATOM 792 C C . THR A 1 100 ? -8.606 -0.071 -0.951 1.00 94.31 100 THR A C 1
ATOM 794 O O . THR A 1 100 ? -8.913 -1.127 -1.508 1.00 94.31 100 THR A O 1
ATOM 797 N N . LEU A 1 101 ? -8.632 0.092 0.372 1.00 94.19 101 LEU A N 1
ATOM 798 C CA . LEU A 1 101 ? -9.158 -0.917 1.279 1.00 94.19 101 LEU A CA 1
ATOM 799 C C . LEU A 1 101 ? -10.653 -1.134 0.990 1.00 94.19 101 LEU A C 1
ATOM 801 O O . LEU A 1 101 ? -11.381 -0.167 0.737 1.00 94.19 101 LEU A O 1
ATOM 80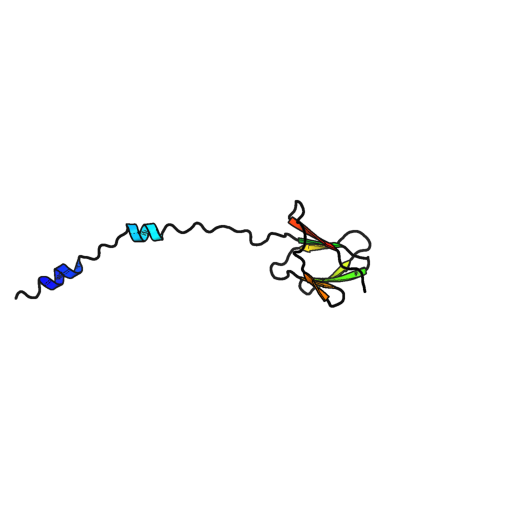5 N N . PRO A 1 102 ? -11.131 -2.388 1.001 1.00 93.06 102 PRO A N 1
ATOM 806 C CA . PRO A 1 102 ? -12.548 -2.669 0.845 1.00 93.06 102 PRO A CA 1
ATOM 807 C C . PRO A 1 102 ? -13.346 -2.054 2.007 1.00 93.06 102 PRO A C 1
ATOM 809 O O . PRO A 1 102 ? -12.819 -1.922 3.112 1.00 93.06 102 PRO A O 1
ATOM 812 N N . PRO A 1 103 ? -14.618 -1.686 1.787 1.00 86.69 103 PRO A N 1
ATOM 813 C CA . PRO A 1 103 ? -15.504 -1.319 2.884 1.00 86.69 103 PRO A CA 1
ATOM 814 C C . PRO A 1 103 ? -15.727 -2.521 3.815 1.00 86.69 103 PRO A C 1
ATOM 816 O O . PRO A 1 103 ? -15.750 -3.664 3.351 1.00 86.69 103 PRO A O 1
ATOM 819 N N . GLU A 1 104 ? -15.916 -2.250 5.108 1.00 75.31 104 GLU A N 1
ATOM 820 C CA . GLU A 1 104 ? -16.281 -3.269 6.102 1.00 75.31 104 GLU A CA 1
ATOM 821 C C . GLU A 1 104 ? -17.590 -3.968 5.701 1.00 75.31 104 GLU A C 1
ATOM 823 O O . GLU A 1 104 ? -18.489 -3.342 5.127 1.00 75.31 104 GLU A O 1
ATOM 828 N N . GLN A 1 105 ? -17.676 -5.273 5.977 1.00 61.12 105 GLN A N 1
ATOM 829 C CA . GLN A 1 105 ? -18.866 -6.090 5.713 1.00 61.12 105 GLN A CA 1
ATOM 830 C C . GL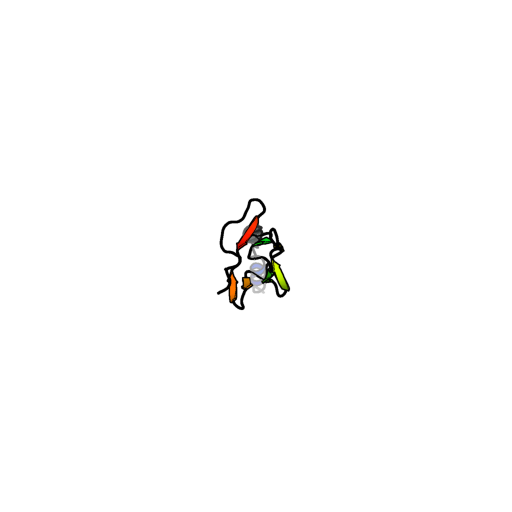N A 1 105 ? -19.848 -6.080 6.882 1.00 61.12 105 GLN A C 1
ATOM 832 O O . GLN A 1 105 ? -19.386 -6.156 8.041 1.00 61.12 105 GLN A O 1
#

Foldseek 3Di:
DPPPVVVVVVVPPPPPPVVVVVVVVVPPPPPDDPLDLAQWEWEDEDAQFWKAWPNDIDGAHNDGTDIDGDDPVTQWMGGPNDIDGNPPDDADPVRYYYDYDDDDD

Secondary structure (DSSP, 8-state):
--TTHHHHHTTS-----HHHHHHHT---------S----EEEEE-STT-EEEETTEEEE--SSS-EEEEPPTT--EEEETTEEEES--S-B-TTSEEEEEPPPP-

Sequence (105 aa):
MILTAAALTLAIQFELDLTALVRRGELQQPVVRCGISTVGYHFNGRPGQQFVYAGERFEIPEEGWIELLADRRHHTYVVDGRELQLDAGALDAFSFRHVTLPPEQ

pLDDT: mean 80.34, std 17.74, range [46.28, 98.0]

Radius of gyration: 30.41 Å; chains: 1; bounding box: 81×65×45 Å

=== Feature glossary ===
Annotated list of the representations used here:

Nearest PDB structures. The Foldseek neighbor list gives the closest experimentally determined structures in the PDB, ranked by structural alignment. TM-score near 1 means near-identical fold; near 0.3 means only rough topology match. This is how one finds what a novel AlphaFold prediction most resembles in the solved-structure universe.

Foldseek 3Di. Foldseek's 3Di representation compresses backbone geometry into a per-residue letter drawn from a learned twenty-state alphabet. It captures the tertiary interaction pattern around each residue — which residues are packed against it in space, regardless of where they are in sequence.

Radius of gyration, Cα contacts, bounding box. Radius of gyration (Rg) is the root-mean-square distance of Cα atoms from their centroid — a single number for overall size and compactness. A globular domain of N residues has Rg ≈ 2.2·N^0.38 Å; an extended or disordered chain has a much larger Rg. The Cα contact count is the number of residue pairs whose Cα atoms are within 8 Å and are more than four positions apart in sequence — a standard proxy for tertiary packing density. The bounding box is the smallest axis-aligned box enclosing all Cα atoms.

InterPro / GO / CATH / organism. The annotation block draws on four external resources. InterPro: which protein families and domains the sequence belongs to. GO: standardized terms for what the protein does, what process it participates in, and where in the cell it acts. CATH: which structural fold it has in the CATH hierarchy. Organism: the species of origin.

mmCIF coordinates. The mmCIF block holds the 3D Cartesian coordinates of each backbone atom (N, Cα, C, O) in ångströms. mmCIF is the PDB's canonical archive format — a tagged-loop text representation of the atomic model.

pLDDT. pLDDT is the predicted lDDT-Cα score: AlphaFold's confidence that the local environment of each residue (all inter-atomic distances within 15 Å) is correctly placed. It is a per-residue number between 0 and 100, with higher meaning more reliable.

Backbone torsions (φ/ψ). φ (phi) and ψ (psi) are the two rotatable backbone dihedrals per residue: φ is the C(i-1)–N–Cα–C torsion, ψ is the N–Cα–C–N(i+1) torsion, both in degrees on (−180°, 180°]. α-helical residues cluster near (−60°, −45°); β-strand residues near (−120°, +130°). A Ramachandran plot is simply a scatter of (φ, ψ) for every residue.

B-factor. For experimental (PDB) structures, the B-factor (temperature factor) quantifies the positional spread of each atom in the crystal — a combination of thermal vibration and static disorder — in units of Å². High B-factors mark flexible loops or poorly resolved regions; low B-factors mark the rigid, well-ordered core.

Secondary structure (3-state, P-SEA). SS3 is a coarse helix/strand/coil call (letters a/b/c) made by the P-SEA algorithm from inter-Cα distances and dihedrals. It is less detailed than DSSP but needs only Cα positions.

Predicted aligned error. Predicted aligned error is AlphaFold's pairwise confidence. Unlike pLDDT (per-residue), PAE is per-residue-pair and captures whether two parts of the structure are correctly placed relative to each other. Units are ångströms of expected positional error.

Solvent-accessible surface area. Solv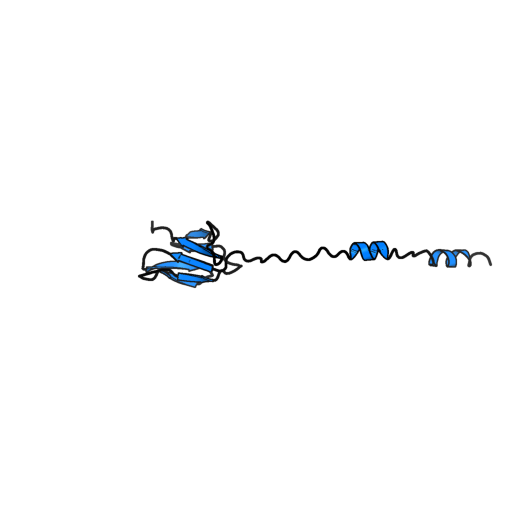ent-accessible surface area (SASA) is the area in Å² traced out by the centre of a 1.4 Å probe sphere (a water molecule) rolled over the protein's van der Waals surface (Shrake–Rupley / Lee–Richards construction). Buried residues have near-zero SASA; fully exposed residues can exceed 200 Å². The total SASA scales roughly with the number of surface residues.

Secondary structure (8-state, DSSP). The SS8 string is DSSP's per-residue secondary-structure call. α-helix (H) means an i→i+4 H-bond ladder; β-strand (E) means the residue participates in a β-sheet; 3₁₀ (G) and π (I) are tighter and wider helices; T/S are turns/bends; '-' is loop.

Rendered structure images. Structure images are PyMOL renders from six orthogonal camera directions. Cartoon representation draws helices as coils and strands as arrows; sticks shows the backbone as bonds; surface shows the solvent-excluded envelope. Rainbow coloring maps sequence position to hue (blue→red, N→C); chain coloring assigns a distinct color per polypeptide.

Sequence. The amino-acid sequence is the protein's primary structure: the linear order of residues from the N-terminus to the C-terminus, written in one-letter code. Everything else here — the 3D coordinates, the secondary structure, the domain annotations — is ultimately a consequence of this string.

Contact-map, Ramachandran, and PAE plots. Three diagnostic plots accompany the record. The Cα contact map visualizes the tertiary structure as a 2D adjacency matrix (8 Å cutoff, sequence-local contacts suppressed). The Ramachandran plot shows the distribution of backbone (φ, ψ) torsions, with points in the α and β basins reflecting secondary structure content. The PAE plot shows AlphaFold's inter-residue confidence as a color matrix.